Protein AF-A0A954PKM9-F1 (afdb_monomer)

pLDDT: mean 92.5, std 9.8, range [51.22, 98.62]

Sequence (61 aa):
RGAIEQVGEPGRSALELVYLQGLPYRDAAEVLAVPVGTVKSRVHSAIRKLAAIW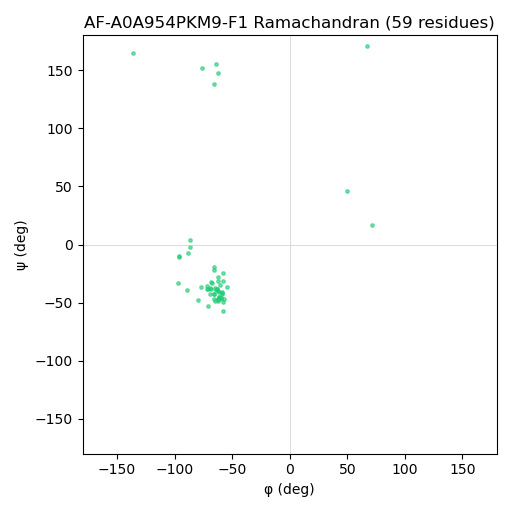QRSEKTE

Solvent-accessible surface area (backbone atoms only — not comparable to full-atom values): 3355 Å² total; per-residue (Å²): 114,69,66,55,60,72,45,33,82,70,17,32,61,40,37,42,38,40,72,74,67,61,39,55,61,61,60,44,10,61,77,66,73,48,57,47,70,54,38,55,52,27,30,53,52,25,51,57,46,37,52,54,52,51,58,52,57,67,72,75,112

Structure (mmCIF, N/CA/C/O backbone):
data_AF-A0A954PKM9-F1
#
_entry.id   AF-A0A954PKM9-F1
#
loop_
_atom_site.group_PDB
_atom_site.id
_atom_site.type_symbol
_atom_site.label_atom_id
_atom_site.label_alt_id
_atom_site.label_comp_id
_atom_site.label_asym_id
_atom_site.label_entity_id
_atom_site.label_seq_id
_atom_site.pdbx_PDB_ins_code
_atom_site.Cartn_x
_atom_site.Cartn_y
_atom_site.Cartn_z
_atom_site.occupancy
_atom_site.B_iso_or_equiv
_atom_site.auth_seq_id
_atom_site.auth_comp_id
_atom_site.auth_asym_id
_atom_site.auth_atom_id
_atom_site.pdbx_PDB_model_num
ATOM 1 N N . ARG A 1 1 ? -15.136 0.877 5.399 1.00 59.84 1 ARG A N 1
ATOM 2 C CA . ARG A 1 1 ? -14.210 1.319 4.321 1.00 59.84 1 ARG A CA 1
ATOM 3 C C . ARG A 1 1 ? -13.600 2.710 4.563 1.00 59.84 1 ARG A C 1
ATOM 5 O O . ARG A 1 1 ? -12.473 2.905 4.135 1.00 59.84 1 ARG A O 1
ATOM 12 N N . GLY A 1 2 ? -14.236 3.617 5.319 1.00 77.94 2 GLY A N 1
ATOM 13 C CA . GLY A 1 2 ? -13.747 5.000 5.489 1.00 77.94 2 GLY A CA 1
ATOM 14 C C . GLY A 1 2 ? -12.327 5.188 6.057 1.00 77.94 2 GLY A C 1
ATOM 15 O O . GLY A 1 2 ? -11.638 6.121 5.663 1.00 77.94 2 GLY A O 1
ATOM 16 N N . ALA A 1 3 ? -11.827 4.300 6.927 1.00 80.25 3 ALA A N 1
ATOM 17 C CA . ALA A 1 3 ? -10.452 4.419 7.442 1.00 80.25 3 ALA A CA 1
ATOM 18 C C . ALA A 1 3 ? -9.378 4.163 6.362 1.00 80.25 3 ALA A C 1
ATOM 20 O O . ALA A 1 3 ? -8.321 4.788 6.377 1.00 80.25 3 ALA A O 1
ATOM 21 N N . ILE A 1 4 ? -9.667 3.285 5.393 1.00 85.56 4 ILE A N 1
ATOM 22 C CA . ILE A 1 4 ? -8.776 2.994 4.259 1.00 85.56 4 ILE A CA 1
ATOM 23 C C . ILE A 1 4 ? -8.738 4.163 3.270 1.00 85.56 4 ILE A C 1
ATOM 25 O O . ILE A 1 4 ? -7.679 4.486 2.739 1.00 85.56 4 ILE A O 1
ATOM 29 N N . GLU A 1 5 ? -9.861 4.852 3.072 1.00 89.31 5 GLU A N 1
ATOM 30 C CA . GLU A 1 5 ? -9.927 6.046 2.219 1.00 89.31 5 GLU A CA 1
ATOM 31 C C . GLU A 1 5 ? -9.055 7.178 2.777 1.00 89.31 5 GLU A C 1
ATOM 33 O O . GLU A 1 5 ? -8.326 7.830 2.031 1.00 89.31 5 GLU A O 1
ATOM 38 N N . GLN A 1 6 ? -9.023 7.337 4.103 1.00 91.06 6 GLN A N 1
ATOM 39 C CA . GLN A 1 6 ? -8.174 8.322 4.782 1.00 91.06 6 GLN A CA 1
ATOM 40 C C . GLN A 1 6 ? -6.665 8.049 4.639 1.00 91.06 6 GLN A C 1
ATOM 42 O O . GLN A 1 6 ? -5.849 8.961 4.820 1.00 91.06 6 GLN A O 1
ATOM 47 N N . VAL A 1 7 ? -6.258 6.821 4.289 1.00 93.31 7 VAL A N 1
ATOM 48 C CA . VAL A 1 7 ? -4.852 6.512 3.980 1.00 93.31 7 VAL A CA 1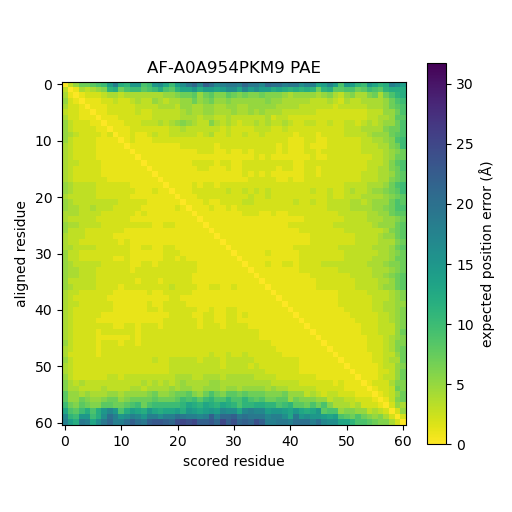
ATOM 49 C C . VAL A 1 7 ? -4.400 7.263 2.724 1.00 93.31 7 VAL A C 1
ATOM 51 O O . VAL A 1 7 ? -3.290 7.799 2.713 1.00 93.31 7 VAL A O 1
ATOM 54 N N . GLY A 1 8 ? -5.268 7.397 1.720 1.00 94.31 8 GLY A N 1
ATOM 55 C CA . GLY A 1 8 ? -4.979 8.098 0.468 1.00 94.31 8 GLY A CA 1
ATOM 56 C C . GLY A 1 8 ? -3.926 7.416 -0.416 1.00 94.31 8 GLY A C 1
ATOM 57 O O . GLY A 1 8 ? -3.254 6.458 -0.025 1.00 94.31 8 GLY A O 1
ATOM 58 N N . GLU A 1 9 ? -3.783 7.913 -1.642 1.00 94.94 9 GLU A N 1
ATOM 59 C CA . GLU A 1 9 ? -2.789 7.403 -2.588 1.00 94.94 9 GLU A CA 1
ATOM 60 C C . GLU A 1 9 ? -1.365 7.881 -2.263 1.00 94.94 9 GLU A C 1
ATOM 62 O O . GLU A 1 9 ? -1.183 8.954 -1.687 1.00 94.9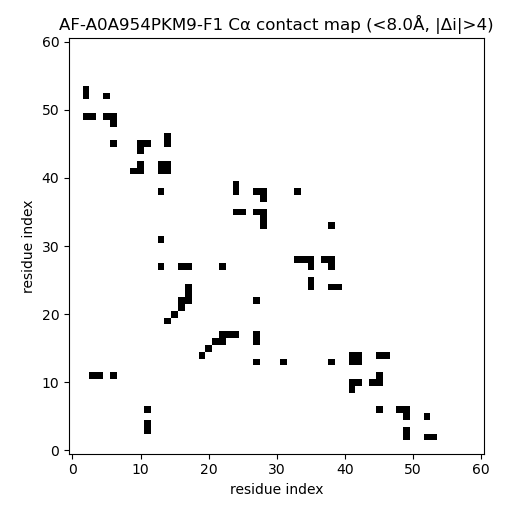4 9 GLU A O 1
ATOM 67 N N . PRO A 1 10 ? -0.330 7.107 -2.633 1.00 94.50 10 PRO A N 1
ATOM 68 C CA . PRO A 1 10 ? -0.392 5.788 -3.278 1.00 94.50 10 PRO A CA 1
ATOM 69 C C . PRO A 1 10 ? -0.510 4.611 -2.286 1.00 94.50 10 PRO A C 1
ATOM 71 O O . PRO A 1 10 ? -0.423 3.447 -2.678 1.00 94.50 10 PRO A O 1
ATOM 74 N N . GLY A 1 11 ? -0.628 4.892 -0.984 1.00 95.69 11 GLY A N 1
ATOM 75 C CA . GLY A 1 11 ? -0.657 3.869 0.065 1.00 95.69 11 GLY A CA 1
ATOM 76 C C . GLY A 1 11 ? -1.920 3.010 0.030 1.00 95.69 11 GLY A C 1
ATOM 77 O O . GLY A 1 11 ? -1.836 1.799 0.223 1.00 95.69 11 GLY A O 1
ATOM 78 N N . ARG A 1 12 ? -3.069 3.624 -0.267 1.00 96.50 12 ARG A N 1
ATOM 79 C CA . ARG A 1 12 ? -4.367 2.954 -0.372 1.00 96.50 12 ARG A CA 1
ATOM 80 C C . ARG A 1 12 ? -4.344 1.846 -1.420 1.00 96.50 12 ARG A C 1
ATOM 82 O O . ARG A 1 12 ? -4.570 0.699 -1.053 1.00 96.50 12 ARG A O 1
ATOM 89 N N . SER A 1 13 ? -3.995 2.156 -2.671 1.00 97.00 13 SER A N 1
ATOM 90 C CA . SER A 1 13 ? -3.976 1.148 -3.740 1.00 97.00 13 SER A CA 1
ATOM 91 C C . SER A 1 13 ? -3.038 -0.017 -3.419 1.00 97.00 13 SER A C 1
ATOM 93 O O . SER A 1 13 ? -3.394 -1.176 -3.603 1.00 97.00 13 SER A O 1
ATOM 95 N N . ALA A 1 14 ? -1.852 0.262 -2.866 1.00 97.44 14 ALA A N 1
ATOM 96 C CA . ALA A 1 14 ? -0.918 -0.793 -2.473 1.00 97.44 14 ALA A CA 1
ATOM 97 C C . ALA A 1 14 ? -1.480 -1.695 -1.357 1.00 97.44 14 ALA A C 1
ATOM 99 O O . ALA A 1 14 ? -1.284 -2.909 -1.386 1.00 97.44 14 ALA A O 1
ATOM 100 N N . LEU A 1 15 ? -2.189 -1.115 -0.385 1.00 95.75 15 LEU A N 1
ATOM 101 C CA . LEU A 1 15 ? -2.823 -1.856 0.702 1.00 95.75 15 LEU A CA 1
ATOM 102 C C . LEU A 1 15 ? -4.003 -2.705 0.202 1.00 95.75 15 LEU A C 1
ATOM 104 O O . LEU A 1 15 ? -4.136 -3.853 0.615 1.00 95.75 15 LEU A O 1
ATOM 108 N N . GLU A 1 16 ? -4.838 -2.165 -0.688 1.00 95.56 16 GLU A N 1
ATOM 109 C CA . GLU A 1 16 ? -5.992 -2.875 -1.253 1.00 95.56 16 GLU A CA 1
ATOM 110 C C . GLU A 1 16 ? -5.556 -4.106 -2.055 1.00 95.56 16 GLU A C 1
ATOM 112 O O . GLU A 1 16 ? -6.055 -5.202 -1.798 1.00 95.56 16 GLU A O 1
ATOM 117 N N . LEU A 1 17 ? -4.581 -3.958 -2.958 1.00 97.38 17 LEU A N 1
ATOM 118 C CA . LEU A 1 17 ? -4.071 -5.076 -3.758 1.00 97.38 17 LEU A CA 1
ATOM 119 C C . LEU A 1 17 ? -3.491 -6.189 -2.870 1.00 97.38 17 LEU A C 1
ATOM 121 O O . LEU A 1 17 ? -3.802 -7.361 -3.058 1.00 97.38 17 LEU A O 1
ATOM 125 N N . VAL A 1 18 ? -2.678 -5.837 -1.871 1.00 97.62 18 VAL A N 1
ATOM 126 C CA . VAL A 1 18 ? -1.964 -6.836 -1.059 1.00 97.62 18 VAL A CA 1
ATOM 127 C C . VAL A 1 18 ? -2.854 -7.466 0.012 1.00 97.62 18 VAL A C 1
ATOM 129 O O . VAL A 1 18 ? -2.863 -8.683 0.157 1.00 97.62 18 VAL A O 1
ATOM 132 N N . TYR A 1 19 ? -3.603 -6.668 0.777 1.00 94.44 19 TYR A N 1
ATOM 133 C CA . TYR A 1 19 ? -4.347 -7.171 1.938 1.00 94.44 19 TYR A CA 1
ATOM 134 C C . TYR A 1 19 ? -5.811 -7.481 1.656 1.00 94.44 19 TYR A C 1
ATOM 136 O O . TYR A 1 19 ? -6.349 -8.394 2.276 1.00 94.44 19 TYR A O 1
ATOM 144 N N . LEU A 1 20 ? -6.473 -6.734 0.765 1.00 92.00 20 LEU A N 1
ATOM 145 C CA . LEU A 1 20 ? -7.882 -7.001 0.455 1.00 92.00 20 LEU A CA 1
ATOM 146 C C . LEU A 1 20 ? -8.031 -7.994 -0.693 1.00 92.00 20 LEU A C 1
ATOM 148 O O . LEU A 1 20 ? -8.916 -8.841 -0.646 1.00 92.00 20 LEU A O 1
ATOM 152 N N . GLN A 1 21 ? -7.180 -7.889 -1.713 1.00 95.88 21 GLN A N 1
ATOM 153 C CA . GLN A 1 21 ? -7.208 -8.788 -2.867 1.00 95.88 21 GLN A CA 1
ATOM 154 C C . GLN A 1 21 ? -6.215 -9.951 -2.753 1.00 95.88 21 GLN A C 1
ATOM 156 O O . GLN A 1 21 ? -6.296 -10.891 -3.538 1.00 95.88 21 GLN A O 1
ATOM 161 N N . GLY A 1 22 ? -5.299 -9.920 -1.779 1.00 97.06 22 GLY A N 1
ATOM 162 C CA . GLY A 1 22 ? -4.359 -11.013 -1.534 1.00 97.06 22 GLY A CA 1
ATOM 163 C C . GLY A 1 22 ? -3.268 -11.157 -2.596 1.00 97.06 22 GLY A C 1
ATOM 164 O O . GLY A 1 22 ? -2.646 -12.217 -2.671 1.00 97.06 22 GLY A O 1
ATOM 165 N N . LEU A 1 23 ? -3.028 -10.132 -3.426 1.00 98.19 23 LEU A N 1
ATOM 166 C CA . LEU A 1 23 ? -1.974 -10.200 -4.432 1.00 98.19 23 LEU A CA 1
ATOM 167 C C . LEU A 1 23 ? -0.601 -10.276 -3.752 1.00 98.19 23 LEU A C 1
ATOM 169 O O . LEU A 1 23 ? -0.320 -9.520 -2.811 1.00 98.19 23 LEU A O 1
ATOM 173 N N . PRO A 1 24 ? 0.312 -11.118 -4.259 1.00 98.12 24 PRO A N 1
ATOM 174 C CA . PRO A 1 24 ? 1.698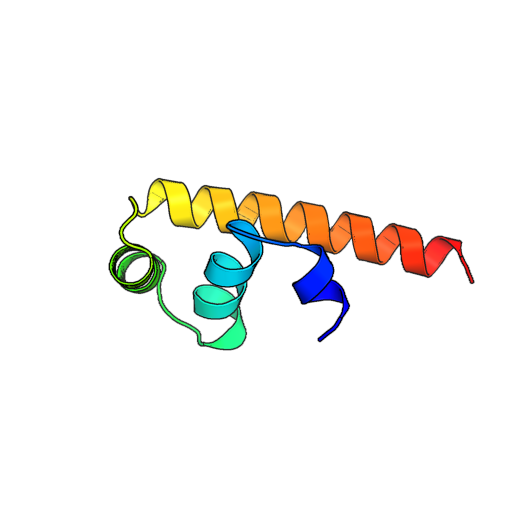 -11.055 -3.840 1.00 98.12 24 PRO A CA 1
ATOM 175 C C . PRO A 1 24 ? 2.309 -9.709 -4.260 1.00 98.12 24 PRO A C 1
ATOM 177 O O . PRO A 1 24 ? 1.905 -9.073 -5.234 1.00 98.12 24 PRO A O 1
ATOM 180 N N . TYR A 1 25 ? 3.351 -9.275 -3.547 1.00 97.81 25 TYR A N 1
ATOM 181 C CA . TYR A 1 25 ? 3.984 -7.975 -3.800 1.00 97.81 25 TYR A CA 1
ATOM 182 C C . TYR A 1 25 ? 4.521 -7.789 -5.227 1.00 97.81 25 TYR A C 1
ATOM 184 O O . TYR A 1 25 ? 4.691 -6.647 -5.644 1.00 97.81 25 TYR A O 1
ATOM 192 N N . ARG A 1 26 ? 4.843 -8.875 -5.942 1.00 98.12 26 ARG A N 1
ATOM 193 C CA . ARG A 1 26 ? 5.313 -8.817 -7.335 1.00 98.12 26 ARG A CA 1
ATOM 194 C C . ARG A 1 26 ? 4.175 -8.423 -8.271 1.00 98.12 26 ARG A C 1
ATOM 196 O O . ARG A 1 26 ? 4.287 -7.399 -8.929 1.00 98.12 26 ARG A O 1
ATOM 203 N N . ASP A 1 27 ? 3.056 -9.130 -8.211 1.00 98.50 27 ASP A N 1
ATOM 204 C CA . ASP A 1 27 ? 1.880 -8.852 -9.038 1.00 98.50 27 ASP A CA 1
ATOM 205 C C . ASP A 1 27 ? 1.305 -7.460 -8.734 1.00 98.50 27 ASP A C 1
ATOM 207 O O . ASP A 1 27 ? 0.988 -6.693 -9.638 1.00 98.50 27 ASP A O 1
ATOM 211 N N . ALA A 1 28 ? 1.265 -7.062 -7.457 1.00 98.31 28 ALA A N 1
ATOM 212 C CA . ALA A 1 28 ? 0.867 -5.703 -7.086 1.00 98.31 28 ALA A CA 1
ATOM 213 C C . ALA A 1 28 ? 1.816 -4.628 -7.656 1.00 98.31 28 ALA A C 1
ATOM 215 O O . ALA A 1 28 ? 1.388 -3.513 -7.953 1.00 98.31 28 ALA A O 1
ATOM 216 N N . ALA A 1 29 ? 3.106 -4.938 -7.811 1.00 98.50 29 ALA A N 1
ATOM 217 C CA . ALA A 1 29 ? 4.089 -4.032 -8.402 1.00 98.50 29 ALA A CA 1
ATOM 218 C C . ALA A 1 29 ? 3.881 -3.874 -9.912 1.00 98.50 29 ALA A C 1
ATOM 220 O O . ALA A 1 29 ? 3.988 -2.760 -10.425 1.00 98.50 29 ALA A O 1
ATOM 221 N N . GLU A 1 30 ? 3.518 -4.961 -10.592 1.00 98.44 30 GLU A N 1
ATOM 222 C CA . GLU A 1 30 ? 3.151 -4.960 -12.009 1.00 98.44 30 GLU A CA 1
ATOM 223 C C . GLU A 1 30 ? 1.871 -4.151 -12.249 1.00 98.44 30 GLU A C 1
ATOM 225 O O . GLU A 1 30 ? 1.876 -3.239 -13.074 1.00 98.44 30 GLU A O 1
ATOM 230 N N . VAL A 1 31 ? 0.816 -4.390 -11.459 1.00 98.12 31 VAL A N 1
ATOM 231 C CA . VAL A 1 31 ? -0.456 -3.645 -11.545 1.00 98.12 31 VAL A CA 1
ATOM 232 C C . VAL A 1 31 ? -0.255 -2.144 -11.320 1.00 98.12 31 VAL A C 1
ATOM 234 O O . VAL A 1 31 ? -0.852 -1.323 -12.011 1.00 98.12 31 VAL A O 1
ATOM 237 N N . LEU A 1 32 ? 0.591 -1.769 -10.357 1.00 97.50 32 LEU A N 1
ATOM 238 C CA . LEU A 1 32 ? 0.858 -0.367 -10.022 1.00 97.50 32 LEU A CA 1
ATOM 239 C C . LEU A 1 32 ? 1.960 0.276 -10.874 1.00 97.50 32 LEU A C 1
ATOM 241 O O . LEU A 1 32 ? 2.253 1.453 -10.657 1.00 97.50 32 LEU A O 1
ATOM 245 N N . ALA A 1 33 ? 2.585 -0.474 -11.787 1.00 98.12 33 ALA A N 1
ATOM 246 C CA . ALA A 1 33 ? 3.722 -0.043 -12.601 1.00 98.12 33 ALA A CA 1
ATOM 247 C C . ALA A 1 33 ? 4.860 0.606 -11.779 1.00 98.12 33 ALA A C 1
ATOM 249 O O . ALA A 1 33 ? 5.385 1.666 -12.123 1.00 98.12 33 ALA A O 1
ATOM 250 N N . VAL A 1 34 ? 5.247 -0.022 -10.663 1.00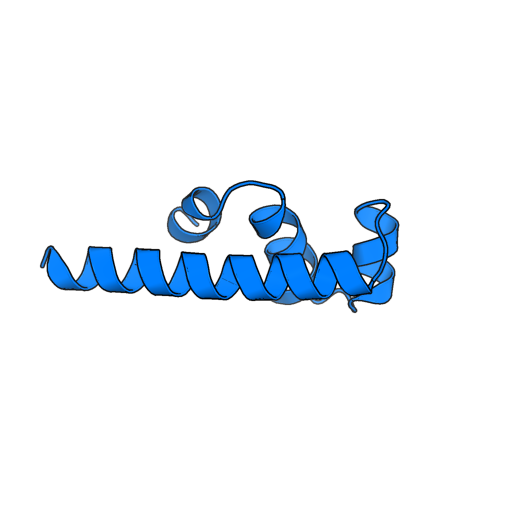 98.12 34 VAL A N 1
ATOM 251 C CA . VAL A 1 34 ? 6.338 0.444 -9.785 1.00 98.12 34 VAL A CA 1
ATOM 252 C C . VAL A 1 34 ? 7.252 -0.702 -9.353 1.00 98.12 34 VAL A C 1
ATOM 254 O O . VAL A 1 34 ? 6.863 -1.859 -9.434 1.00 98.12 34 VAL A O 1
ATOM 257 N N . PRO A 1 35 ? 8.458 -0.431 -8.823 1.00 98.62 35 PRO A N 1
ATOM 258 C CA . PRO A 1 35 ? 9.291 -1.475 -8.235 1.00 98.62 35 PRO A CA 1
ATOM 259 C C . PRO A 1 35 ? 8.634 -2.156 -7.022 1.00 98.62 35 PRO A C 1
ATOM 261 O O . PRO A 1 35 ? 7.990 -1.509 -6.195 1.00 98.62 35 PRO A O 1
ATOM 264 N N . VAL A 1 36 ? 8.908 -3.450 -6.823 1.00 98.44 36 VAL A N 1
ATOM 265 C CA . VAL A 1 36 ? 8.432 -4.224 -5.653 1.00 98.44 36 VAL A CA 1
ATOM 266 C C . VAL A 1 36 ? 8.829 -3.567 -4.324 1.00 98.44 36 VAL A C 1
ATOM 268 O O . VAL A 1 36 ? 8.054 -3.561 -3.367 1.00 98.44 36 VAL A O 1
ATOM 271 N N . GLY A 1 37 ? 10.024 -2.968 -4.254 1.00 98.31 37 GLY A N 1
ATOM 272 C CA . GLY A 1 37 ? 10.469 -2.207 -3.080 1.00 98.31 37 GLY A CA 1
ATOM 273 C C . GLY A 1 37 ? 9.567 -1.007 -2.763 1.00 98.31 37 GLY A C 1
ATOM 274 O O . GLY A 1 37 ? 9.309 -0.725 -1.594 1.00 98.31 37 GLY A O 1
ATOM 275 N N . THR A 1 38 ? 9.019 -0.355 -3.791 1.00 98.38 38 THR A N 1
ATOM 276 C CA . THR A 1 38 ? 8.060 0.747 -3.659 1.00 98.38 38 THR A CA 1
ATOM 277 C C . THR A 1 38 ? 6.705 0.255 -3.165 1.00 98.38 38 THR A C 1
ATOM 279 O O . THR A 1 38 ? 6.088 0.920 -2.341 1.00 98.38 38 THR A O 1
ATOM 282 N N . VAL A 1 39 ? 6.242 -0.919 -3.604 1.00 98.50 39 VAL A N 1
ATOM 283 C CA . VAL A 1 39 ? 5.010 -1.513 -3.054 1.00 98.50 39 VAL A CA 1
ATOM 284 C C . VAL A 1 39 ? 5.178 -1.793 -1.564 1.00 98.50 39 VAL A C 1
ATOM 286 O O . VAL A 1 39 ? 4.341 -1.378 -0.766 1.00 98.50 39 VAL A O 1
ATOM 289 N N . LYS A 1 40 ? 6.299 -2.408 -1.165 1.00 98.12 40 LYS A N 1
ATOM 290 C CA . LYS A 1 40 ? 6.605 -2.677 0.249 1.00 98.12 40 LYS A CA 1
ATOM 291 C C . LYS A 1 40 ? 6.619 -1.399 1.091 1.00 98.12 40 LYS A C 1
ATOM 293 O O . LYS A 1 40 ? 6.010 -1.371 2.159 1.00 98.12 40 LYS A O 1
ATOM 298 N N . SER A 1 41 ? 7.277 -0.335 0.622 1.00 98.56 41 SER A N 1
ATOM 299 C CA . SER A 1 41 ? 7.329 0.932 1.365 1.00 98.56 41 SER A CA 1
ATOM 300 C C . SER A 1 41 ? 5.974 1.645 1.412 1.00 98.56 41 SER A C 1
ATOM 302 O O . SER A 1 41 ? 5.608 2.177 2.459 1.00 98.56 41 SER A O 1
ATOM 304 N N . ARG A 1 42 ? 5.184 1.604 0.329 1.00 97.81 42 ARG A N 1
ATOM 305 C CA . ARG A 1 42 ? 3.807 2.127 0.299 1.00 97.81 42 ARG A CA 1
ATOM 306 C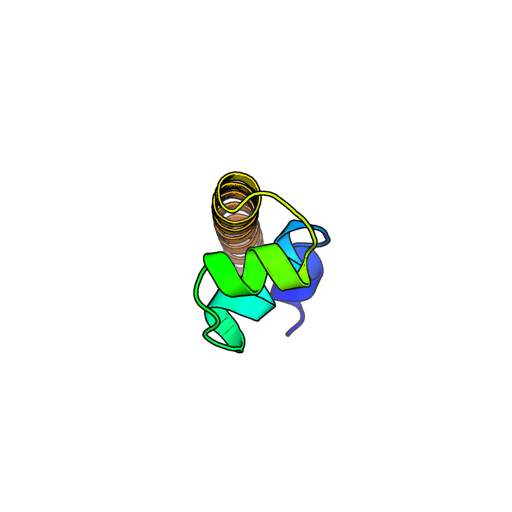 C . ARG A 1 42 ? 2.909 1.403 1.291 1.00 97.81 42 ARG A C 1
ATOM 308 O O . ARG A 1 42 ? 2.217 2.069 2.052 1.00 97.81 42 ARG A O 1
ATOM 315 N N . VAL A 1 43 ? 2.969 0.072 1.328 1.00 97.44 43 VAL A N 1
ATOM 316 C CA . VAL A 1 43 ? 2.218 -0.742 2.291 1.00 97.44 43 VAL A CA 1
ATOM 317 C C . VAL A 1 43 ? 2.640 -0.424 3.723 1.00 97.44 43 VAL A C 1
ATOM 319 O O . VAL A 1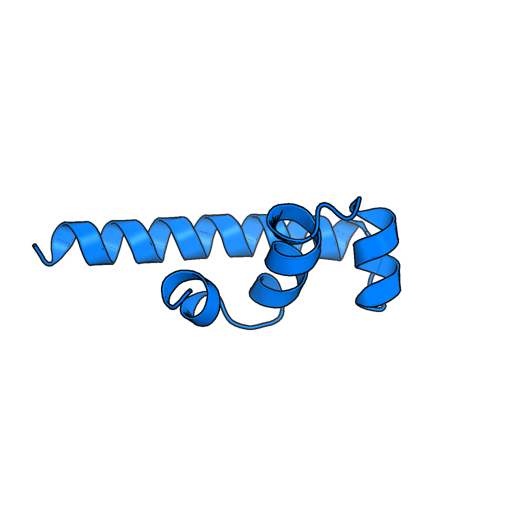 43 ? 1.786 -0.174 4.570 1.00 97.44 43 VAL A O 1
ATOM 322 N N . HIS A 1 44 ? 3.943 -0.350 3.996 1.00 97.50 44 HIS A N 1
ATOM 323 C CA . HIS A 1 44 ? 4.440 0.003 5.324 1.00 97.50 44 HIS A CA 1
ATOM 324 C C . HIS A 1 44 ? 3.924 1.377 5.789 1.00 97.50 44 HIS A C 1
ATOM 326 O O . HIS A 1 44 ? 3.367 1.504 6.882 1.00 97.50 44 HIS A O 1
ATOM 332 N N . SER A 1 45 ? 4.048 2.404 4.944 1.00 97.00 45 SER A N 1
ATOM 333 C CA . SER A 1 45 ? 3.544 3.750 5.239 1.00 97.00 45 SER A CA 1
ATOM 334 C C . SER A 1 45 ? 2.021 3.783 5.395 1.00 97.00 45 SER A C 1
ATOM 336 O O . SER A 1 45 ? 1.513 4.465 6.286 1.00 97.00 45 SER A O 1
ATOM 338 N N . ALA A 1 46 ? 1.290 3.019 4.576 1.00 96.31 46 ALA A N 1
ATOM 339 C CA . ALA A 1 46 ? -0.163 2.899 4.644 1.00 96.31 46 ALA A CA 1
ATOM 340 C C . ALA A 1 46 ? -0.632 2.313 5.981 1.00 96.31 46 ALA A C 1
ATOM 342 O O . ALA A 1 46 ? -1.508 2.893 6.619 1.00 96.31 46 ALA A O 1
ATOM 343 N N . ILE A 1 47 ? -0.005 1.227 6.447 1.00 95.56 47 ILE A N 1
ATOM 344 C CA . ILE A 1 47 ? -0.315 0.600 7.742 1.00 95.56 47 ILE A CA 1
ATOM 345 C C . ILE A 1 47 ? -0.057 1.578 8.890 1.00 95.56 47 ILE A C 1
ATOM 347 O O . ILE A 1 47 ? -0.906 1.740 9.764 1.00 95.56 47 ILE A O 1
ATOM 351 N N . ARG A 1 48 ? 1.083 2.284 8.879 1.00 96.12 48 ARG A N 1
ATOM 352 C CA . ARG A 1 48 ? 1.390 3.284 9.917 1.00 96.12 48 ARG A CA 1
ATOM 353 C C . ARG A 1 48 ? 0.369 4.417 9.942 1.00 96.12 48 ARG A C 1
ATOM 355 O O . ARG A 1 48 ? -0.046 4.846 11.017 1.00 96.12 48 ARG A O 1
ATOM 362 N N . LYS A 1 49 ? -0.055 4.892 8.769 1.00 95.06 49 LYS A N 1
ATOM 363 C CA . LYS A 1 49 ? -1.083 5.930 8.661 1.00 95.06 49 LYS A CA 1
ATOM 364 C C . LYS A 1 49 ? -2.439 5.426 9.155 1.00 95.06 49 LYS A C 1
ATOM 366 O O . LYS A 1 49 ? -3.103 6.148 9.892 1.00 95.06 49 LYS A O 1
ATOM 371 N N . LEU A 1 50 ? -2.811 4.195 8.806 1.00 93.69 50 LEU A N 1
ATOM 372 C CA . LEU A 1 50 ? -4.045 3.555 9.256 1.00 93.69 50 LEU A CA 1
ATOM 373 C C . LEU A 1 50 ? -4.078 3.404 10.781 1.00 93.69 50 LEU A C 1
ATOM 375 O O . LEU A 1 50 ? -5.061 3.792 11.405 1.00 93.69 50 LEU A O 1
ATOM 379 N N . ALA A 1 51 ? -2.980 2.945 11.388 1.00 93.50 51 ALA A N 1
ATOM 380 C CA . ALA A 1 51 ? -2.844 2.866 12.841 1.00 93.50 51 ALA A CA 1
ATOM 381 C C . ALA A 1 51 ? -3.000 4.245 13.507 1.00 93.50 51 ALA A C 1
ATOM 383 O O . ALA A 1 51 ? -3.702 4.378 14.504 1.00 93.50 51 ALA A O 1
ATOM 384 N N . ALA A 1 52 ? -2.408 5.295 12.929 1.00 93.38 52 ALA A N 1
ATOM 385 C CA . ALA A 1 52 ? -2.549 6.655 13.446 1.00 93.38 52 ALA A CA 1
ATOM 386 C C . ALA A 1 52 ? -3.977 7.216 13.305 1.00 93.38 52 ALA A C 1
ATOM 388 O O . ALA A 1 52 ? -4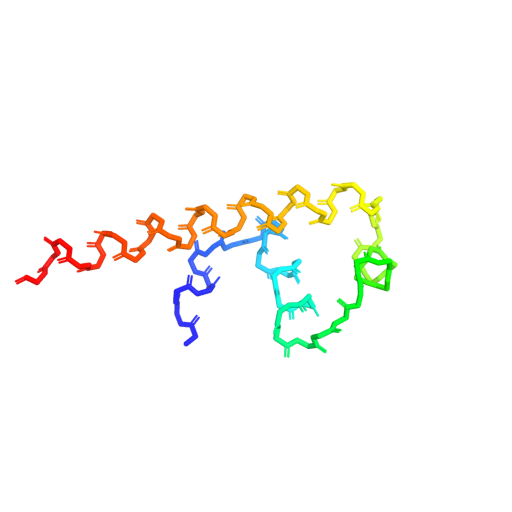.400 8.015 14.137 1.00 93.38 52 ALA A O 1
ATOM 389 N N . ILE A 1 53 ? -4.713 6.838 12.252 1.00 92.31 53 ILE A N 1
ATOM 390 C CA . ILE A 1 53 ? -6.134 7.188 12.087 1.00 92.31 53 ILE A CA 1
ATOM 391 C C . ILE A 1 53 ? -6.961 6.513 13.183 1.00 92.31 53 ILE A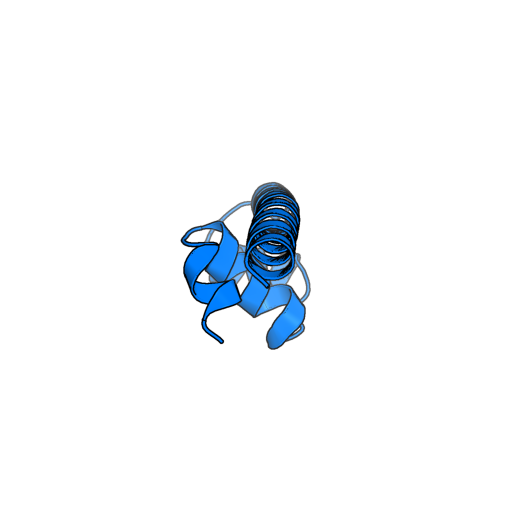 C 1
ATOM 393 O O . ILE A 1 53 ? -7.737 7.194 13.848 1.00 92.31 53 ILE A O 1
ATOM 397 N N . TRP A 1 54 ? -6.731 5.219 13.413 1.00 90.44 54 TRP A N 1
ATOM 398 C CA . TRP A 1 54 ? -7.420 4.446 14.448 1.00 90.44 54 TRP A CA 1
ATOM 399 C C . TRP A 1 54 ? -7.197 5.017 15.851 1.00 90.44 54 TRP A C 1
ATOM 401 O O . TRP A 1 54 ? -8.145 5.264 16.586 1.00 90.44 54 TRP A O 1
ATOM 411 N N . GLN A 1 55 ? -5.950 5.346 16.190 1.00 91.25 55 GLN A N 1
ATOM 412 C CA . GLN A 1 55 ? -5.633 5.949 17.488 1.00 91.25 55 GLN A CA 1
ATOM 413 C C . GLN A 1 55 ? -6.301 7.316 17.700 1.00 91.25 55 GLN A C 1
ATOM 415 O O . GLN A 1 55 ? -6.531 7.719 18.837 1.00 91.25 55 GLN A O 1
ATOM 420 N N . ARG A 1 56 ? -6.584 8.072 16.629 1.00 87.69 56 ARG A N 1
ATOM 421 C CA . ARG A 1 56 ? -7.325 9.338 16.734 1.00 87.69 56 ARG A CA 1
ATOM 422 C C . ARG A 1 56 ? -8.820 9.116 16.921 1.00 87.69 56 ARG A C 1
ATOM 424 O O . ARG A 1 56 ? -9.427 9.885 17.661 1.00 87.69 56 ARG A O 1
ATOM 431 N N . SER A 1 57 ? -9.401 8.100 16.279 1.00 83.12 57 SER A N 1
ATOM 432 C CA . SER A 1 57 ? -10.813 7.771 16.500 1.00 83.12 57 SER A CA 1
ATOM 433 C C . SER A 1 57 ? -11.049 7.294 17.931 1.00 83.12 57 SER A C 1
ATOM 435 O O . SER A 1 57 ? -11.949 7.813 18.572 1.00 83.12 57 SER A O 1
ATOM 437 N N . GLU A 1 58 ? -10.172 6.444 18.476 1.00 80.00 58 GLU A N 1
ATOM 438 C CA . GLU A 1 58 ? -10.292 5.935 19.856 1.00 80.00 58 GLU A CA 1
ATOM 439 C C . GLU A 1 58 ? -10.124 7.013 20.940 1.00 80.00 58 GLU A C 1
ATOM 441 O O . GLU A 1 58 ? -10.567 6.825 22.062 1.00 80.00 58 GLU A O 1
ATOM 446 N N . LYS A 1 59 ? -9.466 8.141 20.636 1.00 72.56 59 LYS A N 1
ATOM 447 C CA . LYS A 1 59 ? -9.290 9.262 21.582 1.00 72.56 59 LYS A CA 1
ATOM 448 C C . LYS A 1 59 ? -10.424 10.286 21.555 1.00 72.56 59 LYS A C 1
ATOM 450 O O . LYS A 1 59 ? -10.385 11.240 22.328 1.00 72.56 59 LYS A O 1
ATOM 455 N N . THR A 1 60 ? -11.342 10.155 20.603 1.00 60.44 60 THR A N 1
ATOM 456 C CA . THR A 1 60 ? -12.468 11.084 20.431 1.00 60.44 60 THR A CA 1
ATOM 457 C C . THR A 1 60 ? -13.739 10.560 21.119 1.00 60.44 60 THR A C 1
ATOM 459 O O . THR A 1 60 ? -14.701 11.312 21.257 1.00 60.44 60 THR A O 1
ATOM 462 N N . GLU A 1 61 ? -13.722 9.306 21.578 1.00 51.22 61 GLU A N 1
ATOM 463 C CA . GLU A 1 61 ? -14.745 8.650 22.410 1.00 51.22 61 GLU A CA 1
ATOM 464 C C . GLU A 1 61 ? -14.340 8.674 23.893 1.00 51.22 61 GLU A C 1
ATOM 466 O O . GLU A 1 61 ? -15.253 8.802 24.739 1.00 51.22 61 GLU A O 1
#

Secondary structure (DSSP, 8-state):
-HHHHTT-TTHHHHHIIIIIS---HHHHHHHTTS-HHHHHHHHHHHHHHHHHHHHHHHT--

Foldseek 3Di:
DVLLVQLPPPLSQLCCVCPVVVDDLVVSCVVVVHDSVVSVVSPVSSVVSSVVSVVVVVVVD

Mean predicted aligned error: 3.45 Å

Nearest PDB structures (foldseek):
  3hug-assembly6_K  TM=9.669E-01  e=3.829E-03  Mycobacterium tuberculosis H37Rv
  3hug-assembly6_A  TM=9.590E-01  e=3.829E-03  Mycobacterium tuberculosis H37Rv
  6dvb-assembly1_F  TM=9.608E-01  e=4.584E-03  Mycobacterium tuberculosis H37Rv
  3hug-assembly4_M  TM=9.619E-01  e=4.867E-03  Mycobacterium tuberculosis H37Rv
  6dxo-assembly1_A  TM=9.710E-01  e=1.061E-02  Streptomyces venezuelae ATCC 10712

Radius of gyration: 12.23 Å; Cα contacts (8 Å, |Δi|>4): 49; chains: 1; bounding box: 25×22×35 Å